Protein AF-A0AAV2QEG0-F1 (afdb_monomer)

Nearest PDB structures (foldseek):
  5lj5-assembly1_v  TM=7.594E-01  e=1.114E+00  Saccharomyces cerevisiae
  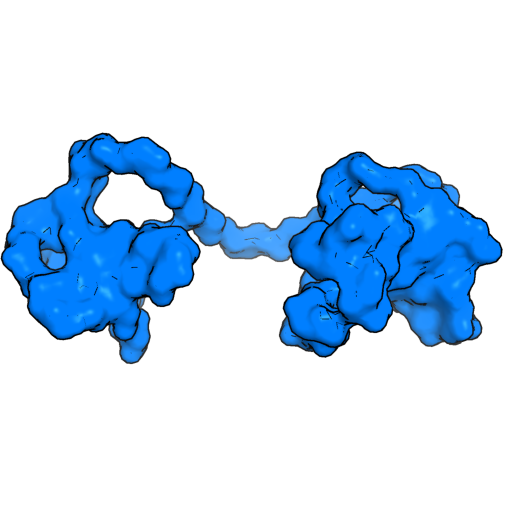3lrv-assembly1_A  TM=7.594E-01  e=1.323E+00  Saccharomyces cerevisiae
  6bk8-assembly1_u  TM=7.594E-01  e=1.323E+00  Saccharomyces cerevisiae S288C
  5lj5-assembly1_u  TM=7.594E-01  e=1.323E+00  Saccharomyces cerevisiae
  5mq0-assembly1_t  TM=7.594E-01  e=1.323E+00  Saccharomyces cerevisiae

Mean predicted aligned error: 10.02 Å

pLDDT: mean 87.59, std 7.17, range [62.62, 96.62]

Sequence (148 aa):
MGATDAAEESVWRHQGTGQILNRTYFPEGHKNGGIKQNCVYMHRETGAWEDRACLQLLESFTVCQTNHTSQLRLRGLCSETMEMNYYSFRPDYTNGKPIFQGHFGNIIYSDGNGTWILFDAHRSITLADLSLTSSDQYPIGWHTWILR

Organism: Meganyctiphanes norvegica (NCBI:txid48144)

Radius of gyration: 21.07 Å; Cα contacts (8 Å, |Δi|>4): 248; chains: 1; bounding box: 45×29×58 Å

Secondary structure (DSSP, 8-state):
--EE-TTSTT--EETTT-PBPS---PPTT---SGGG--EEEE-TTT--EEEE-TT---SSPPPP-------EE--SS--SSSGGGEEEEEEEEETTEEEEEETTSEEEEE-SSSEEEEEETTTTEEEEEEE-SSTT--S-SS-PPEE-

InterPro domains:
  IPR016186 C-type lectin-like/link domain superfamily [G3DSA:3.10.100.10] (1-67)
  IPR016187 C-type lectin fold [SSF56436] (1-71)

Structure (mmCIF, N/CA/C/O backbone):
data_AF-A0AAV2QEG0-F1
#
_entry.id   AF-A0AAV2QEG0-F1
#
loop_
_atom_site.group_PDB
_atom_site.id
_atom_site.type_symbol
_atom_site.label_atom_id
_atom_site.label_alt_id
_atom_site.label_comp_id
_atom_site.label_asym_id
_atom_site.label_entity_id
_atom_site.label_seq_id
_atom_site.pdbx_PDB_ins_code
_atom_site.Cartn_x
_atom_site.Cartn_y
_atom_site.Cartn_z
_atom_site.occupancy
_atom_site.B_iso_or_equiv
_atom_site.auth_seq_id
_atom_site.auth_comp_id
_atom_site.auth_asym_id
_atom_site.auth_atom_id
_atom_site.pdbx_PDB_model_num
ATOM 1 N N . MET A 1 1 ? -10.707 1.880 8.118 1.00 69.56 1 MET A N 1
ATOM 2 C CA . MET A 1 1 ? -11.242 0.764 8.926 1.00 69.56 1 MET A CA 1
ATOM 3 C C . MET A 1 1 ? -12.659 1.125 9.307 1.00 69.56 1 MET A C 1
ATOM 5 O O . MET A 1 1 ? -12.856 2.239 9.766 1.00 69.56 1 MET A O 1
ATOM 9 N N . GLY A 1 2 ? -13.626 0.242 9.073 1.00 84.12 2 GLY A N 1
ATOM 10 C CA . GLY A 1 2 ? -15.023 0.470 9.449 1.00 84.12 2 GLY A CA 1
ATOM 11 C C . GLY A 1 2 ? -15.470 -0.642 10.379 1.00 84.12 2 GLY A C 1
ATOM 12 O O . GLY A 1 2 ? -16.029 -1.623 9.905 1.00 84.12 2 GLY A O 1
ATOM 13 N N . ALA A 1 3 ? -15.152 -0.539 11.667 1.00 91.44 3 ALA A N 1
ATOM 14 C CA . ALA A 1 3 ? -15.533 -1.512 12.686 1.00 91.44 3 ALA A CA 1
ATOM 15 C C . ALA A 1 3 ? -16.419 -0.838 13.740 1.00 91.44 3 ALA A C 1
ATOM 17 O O . ALA A 1 3 ? -16.142 0.296 14.129 1.00 91.44 3 ALA A O 1
ATOM 18 N N . THR A 1 4 ? -17.476 -1.526 14.169 1.00 92.06 4 THR A N 1
ATOM 19 C CA . THR A 1 4 ? -18.458 -1.015 15.131 1.00 92.06 4 THR A CA 1
ATOM 20 C C . THR A 1 4 ? -19.101 -2.141 15.934 1.00 92.06 4 THR A C 1
ATOM 22 O O . THR A 1 4 ? -19.316 -3.230 15.404 1.00 92.06 4 THR A O 1
ATOM 25 N N . ASP A 1 5 ? -19.433 -1.877 17.189 1.00 93.06 5 ASP A N 1
ATOM 26 C CA . ASP A 1 5 ? -20.218 -2.735 18.081 1.00 93.06 5 ASP A CA 1
ATOM 27 C C . ASP A 1 5 ? -21.554 -2.079 18.491 1.00 93.06 5 ASP A C 1
ATOM 29 O O . ASP A 1 5 ? -22.236 -2.543 19.396 1.00 93.06 5 ASP A O 1
ATOM 33 N N . ALA A 1 6 ? -22.011 -1.057 17.751 1.00 92.56 6 ALA A N 1
ATOM 34 C CA . ALA A 1 6 ? -23.240 -0.308 18.054 1.00 92.56 6 ALA A CA 1
ATOM 35 C C . ALA A 1 6 ? -24.516 -1.170 18.135 1.00 92.56 6 ALA A C 1
ATOM 37 O O . ALA A 1 6 ? -25.517 -0.746 18.710 1.00 92.56 6 ALA A O 1
ATOM 38 N N . ALA A 1 7 ? -24.509 -2.348 17.507 1.00 92.06 7 ALA A N 1
ATOM 39 C CA . ALA A 1 7 ? -25.627 -3.287 17.541 1.00 92.06 7 ALA A CA 1
ATOM 40 C C . ALA A 1 7 ? -25.646 -4.144 18.818 1.00 92.06 7 ALA A C 1
ATOM 42 O O . ALA A 1 7 ? -26.716 -4.567 19.249 1.00 92.06 7 ALA A O 1
ATOM 43 N N . GLU A 1 8 ? -24.476 -4.435 19.385 1.00 92.12 8 GLU A N 1
ATOM 44 C CA . GLU A 1 8 ? -24.295 -5.348 20.509 1.00 92.12 8 GLU A CA 1
ATOM 45 C C . GLU A 1 8 ? -22.940 -5.059 21.168 1.00 92.12 8 GLU A C 1
ATOM 47 O O . GLU A 1 8 ? -21.890 -5.310 20.575 1.00 92.12 8 GLU A O 1
ATOM 52 N N . GLU A 1 9 ? -22.985 -4.528 22.390 1.00 89.62 9 GLU A N 1
ATOM 53 C CA . GLU A 1 9 ? -21.811 -4.106 23.158 1.00 89.62 9 GLU A CA 1
ATOM 54 C C . GLU A 1 9 ? -20.731 -5.193 23.198 1.00 89.62 9 GLU A C 1
ATOM 56 O O . GLU A 1 9 ? -21.019 -6.364 23.456 1.00 89.62 9 GLU A O 1
ATOM 61 N N . SER A 1 10 ? -19.473 -4.800 22.977 1.00 88.00 10 SER A N 1
ATOM 62 C CA . SER A 1 10 ? -18.316 -5.703 22.933 1.00 88.00 10 SER A CA 1
ATOM 63 C C . SER A 1 10 ? -18.290 -6.704 21.764 1.00 88.00 10 SER A C 1
ATOM 65 O O . SER A 1 10 ? -17.308 -7.449 21.636 1.00 88.00 10 SER A O 1
ATOM 67 N N . VAL A 1 11 ? -19.281 -6.689 20.861 1.00 92.31 11 VAL A N 1
ATOM 68 C CA . VAL A 1 11 ? -19.326 -7.521 19.646 1.00 92.31 11 VAL A CA 1
ATOM 69 C C . VAL A 1 11 ? -19.036 -6.683 18.402 1.00 92.31 11 VAL A C 1
ATOM 71 O O . VAL A 1 11 ? -19.916 -6.130 17.744 1.00 92.31 11 VAL A O 1
ATOM 74 N N . TRP A 1 12 ? -17.755 -6.650 18.035 1.00 92.31 12 TRP A N 1
ATOM 75 C CA . TRP A 1 12 ? -17.252 -5.833 16.935 1.00 92.31 12 TRP A CA 1
ATOM 76 C C . TRP A 1 12 ? -17.521 -6.458 15.568 1.00 92.31 12 TRP A C 1
ATOM 78 O O . TRP A 1 12 ? -17.153 -7.603 15.289 1.00 92.31 12 TRP A O 1
ATOM 88 N N . ARG A 1 13 ? -18.123 -5.665 14.684 1.00 94.44 13 ARG A N 1
ATOM 89 C CA . ARG A 1 13 ? -18.533 -6.048 13.333 1.00 94.44 13 ARG A CA 1
ATOM 90 C C . ARG A 1 13 ? -17.969 -5.081 12.308 1.00 94.44 13 ARG A C 1
ATOM 92 O O . ARG A 1 13 ? -17.771 -3.901 12.585 1.00 94.44 13 ARG A O 1
ATOM 99 N N . HIS A 1 14 ? -17.748 -5.562 11.094 1.00 90.88 14 HIS A N 1
ATOM 100 C CA . HIS A 1 14 ? -17.444 -4.695 9.966 1.00 90.88 14 HIS A CA 1
ATOM 101 C C . HIS A 1 14 ? -18.690 -3.877 9.583 1.00 90.88 14 HIS A C 1
ATOM 103 O O . HIS A 1 14 ? -19.725 -4.443 9.240 1.00 90.88 14 HIS A O 1
ATOM 109 N N . GLN A 1 15 ? -18.594 -2.549 9.598 1.00 87.94 15 GLN A N 1
ATOM 110 C CA . GLN A 1 15 ? -19.705 -1.616 9.383 1.00 87.94 15 GLN A CA 1
ATOM 111 C C . GLN A 1 15 ? -20.382 -1.801 8.017 1.00 87.94 15 GLN A C 1
ATOM 113 O O . GLN A 1 15 ? -21.594 -1.662 7.909 1.00 87.94 15 GLN A O 1
ATOM 118 N N . GLY A 1 16 ? -19.614 -2.140 6.975 1.00 85.94 16 GLY A N 1
ATOM 119 C CA . GLY A 1 16 ? -20.154 -2.305 5.622 1.00 85.94 16 GLY A CA 1
ATOM 120 C C . GLY A 1 16 ? -20.807 -3.662 5.346 1.00 85.94 16 GLY A C 1
ATOM 121 O O . GLY A 1 16 ? -21.603 -3.765 4.422 1.00 85.94 16 GLY A O 1
ATOM 122 N N . THR A 1 17 ? -20.469 -4.712 6.104 1.00 88.06 17 THR A N 1
ATOM 123 C CA . THR A 1 17 ? -20.931 -6.091 5.820 1.00 88.06 17 THR A CA 1
ATOM 124 C C . THR A 1 17 ? -21.680 -6.740 6.982 1.00 88.06 17 THR A C 1
ATOM 126 O O . THR A 1 17 ? -22.293 -7.785 6.795 1.00 88.06 17 THR A O 1
ATOM 129 N N . GLY A 1 18 ? -21.611 -6.175 8.190 1.00 91.38 18 GLY A N 1
ATOM 130 C CA . GLY A 1 18 ? -22.192 -6.736 9.413 1.00 91.38 18 GLY A CA 1
ATOM 131 C C . GLY A 1 18 ? -21.471 -7.975 9.962 1.00 91.38 18 GLY A C 1
ATOM 132 O O . GLY A 1 18 ? -21.862 -8.497 11.009 1.00 91.38 18 GLY A O 1
ATOM 133 N N . GLN A 1 19 ? -20.418 -8.452 9.291 1.00 93.44 19 GLN A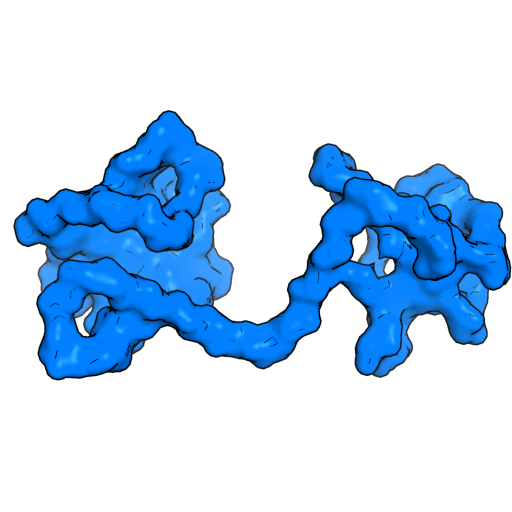 N 1
ATOM 134 C CA . GLN A 1 19 ? -19.676 -9.644 9.707 1.00 93.44 19 GLN A CA 1
ATOM 135 C C . GLN A 1 19 ? -18.909 -9.387 11.006 1.00 93.44 19 GLN A C 1
ATOM 137 O O . GLN A 1 19 ? -18.251 -8.354 11.136 1.00 93.44 19 GLN A O 1
ATOM 142 N N . ILE A 1 20 ? -18.976 -10.335 11.945 1.00 94.69 20 ILE A N 1
ATOM 143 C CA . ILE A 1 20 ? -18.209 -10.287 13.198 1.00 94.69 20 ILE A CA 1
ATOM 144 C C . ILE A 1 20 ? -16.720 -10.380 12.870 1.00 94.69 20 ILE A C 1
ATOM 146 O O . ILE A 1 20 ? -16.300 -11.189 12.041 1.00 94.69 20 ILE A O 1
ATOM 150 N N . LEU A 1 21 ? -15.919 -9.541 13.518 1.00 91.69 21 LEU A N 1
ATOM 151 C CA . LEU A 1 21 ? -14.474 -9.553 13.353 1.00 91.69 21 LEU A CA 1
ATOM 152 C C . LEU A 1 21 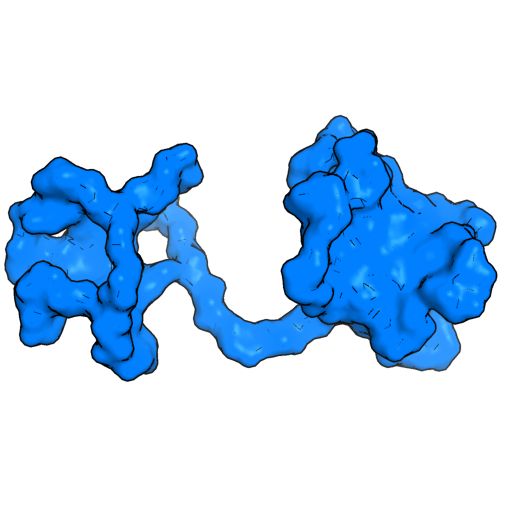? -13.867 -10.727 14.128 1.00 91.69 21 LEU A C 1
ATOM 154 O O . LEU A 1 21 ? -13.922 -10.768 15.353 1.00 91.69 21 LEU A O 1
ATOM 158 N N . ASN A 1 22 ? -13.218 -11.649 13.416 1.00 89.38 22 ASN A N 1
ATOM 159 C CA . ASN A 1 22 ? -12.545 -12.801 14.032 1.00 89.38 22 ASN A CA 1
ATOM 160 C C . ASN A 1 22 ? -11.321 -12.408 14.876 1.00 89.38 22 ASN A C 1
ATOM 162 O O . ASN A 1 22 ? -10.882 -13.174 15.730 1.00 89.38 22 ASN A O 1
ATOM 166 N N . ARG A 1 23 ? -10.733 -11.237 14.611 1.00 86.62 23 ARG A N 1
ATOM 167 C CA . ARG A 1 23 ? -9.555 -10.730 15.317 1.00 86.62 23 ARG A CA 1
ATOM 168 C C . ARG A 1 23 ? -9.694 -9.234 15.556 1.00 86.62 23 ARG A C 1
ATOM 170 O O . ARG A 1 23 ? -10.021 -8.486 14.638 1.00 86.62 23 ARG A O 1
ATOM 177 N N . THR A 1 24 ? -9.388 -8.815 16.778 1.00 89.38 24 THR A N 1
ATOM 178 C CA . THR A 1 24 ? -9.349 -7.409 17.195 1.00 89.38 24 THR A CA 1
ATOM 179 C C . THR A 1 24 ? -8.002 -7.085 17.833 1.00 89.38 24 THR A C 1
ATOM 181 O O . THR A 1 24 ? -7.357 -7.986 18.367 1.00 89.38 24 THR A O 1
ATOM 184 N N . TYR A 1 25 ? -7.603 -5.813 17.820 1.00 91.56 25 TYR A N 1
ATOM 185 C CA . TYR A 1 25 ? -6.300 -5.353 18.327 1.00 91.56 25 TYR A CA 1
ATOM 186 C C . TYR A 1 25 ? -6.428 -4.329 19.466 1.00 91.56 25 TYR A C 1
ATOM 188 O O . TYR A 1 25 ? -5.581 -3.451 19.617 1.00 91.56 25 TYR A O 1
ATOM 196 N N . PHE A 1 26 ? -7.498 -4.421 20.258 1.00 90.19 26 PHE A N 1
ATOM 197 C CA . PHE A 1 26 ? -7.657 -3.603 21.460 1.00 90.19 26 PHE A CA 1
ATOM 198 C C . PHE A 1 26 ? -6.680 -4.075 22.540 1.00 90.19 26 PHE A C 1
ATOM 200 O O . PHE A 1 26 ? -6.695 -5.267 22.866 1.00 90.19 26 PHE A O 1
ATOM 207 N N . PRO A 1 27 ? -5.857 -3.185 23.116 1.00 87.06 27 PRO A N 1
ATOM 208 C CA . PRO A 1 27 ? -5.136 -3.497 24.340 1.00 87.06 27 PRO A CA 1
ATOM 209 C C . PRO A 1 27 ? -6.110 -3.709 25.511 1.00 87.06 27 PRO A C 1
ATOM 211 O O . PRO A 1 27 ? -7.287 -3.338 25.455 1.00 87.06 27 PRO A O 1
ATOM 214 N N . GLU A 1 28 ? -5.624 -4.326 26.585 1.00 81.38 28 GLU A N 1
ATOM 215 C CA . GLU A 1 28 ? -6.435 -4.606 27.772 1.00 81.38 28 GLU A CA 1
ATOM 216 C C . GLU A 1 28 ? -7.014 -3.310 28.367 1.00 81.38 28 GLU A C 1
ATOM 218 O O . GLU A 1 28 ? -6.293 -2.341 28.586 1.00 81.38 28 GLU A O 1
ATOM 223 N N . GLY A 1 29 ? -8.332 -3.272 28.593 1.00 77.12 29 GLY A N 1
ATOM 224 C CA . GLY A 1 29 ? -9.023 -2.094 29.134 1.00 77.12 29 GLY A CA 1
ATOM 225 C C . GLY A 1 29 ? -9.395 -1.002 28.118 1.00 77.12 29 GLY A C 1
ATOM 226 O O . GLY A 1 29 ? -9.968 0.004 28.523 1.00 77.12 29 GLY A O 1
ATOM 227 N N . HIS A 1 30 ? -9.139 -1.195 26.817 1.00 76.88 30 HIS A N 1
ATOM 228 C CA . HIS A 1 30 ? -9.490 -0.245 25.739 1.00 76.88 30 HIS A CA 1
ATOM 229 C C . HIS A 1 30 ? -10.811 -0.580 25.019 1.00 76.88 30 HIS A C 1
ATOM 231 O O . HIS A 1 30 ? -10.992 -0.275 23.844 1.00 76.88 30 HIS A O 1
ATOM 237 N N . LYS A 1 31 ? -11.702 -1.285 25.722 1.00 77.19 31 LYS A N 1
ATOM 238 C CA . LYS A 1 31 ? -13.122 -1.457 25.386 1.00 77.19 31 LYS A CA 1
ATOM 239 C C . LYS A 1 31 ? -13.929 -0.916 26.566 1.00 77.19 31 LYS A C 1
ATOM 241 O O . LYS A 1 31 ? -14.507 -1.689 27.328 1.00 77.19 31 LYS A O 1
ATOM 246 N N . ASN A 1 32 ? -13.780 0.372 26.852 1.00 78.44 32 ASN A N 1
ATOM 247 C CA . ASN A 1 32 ? -14.205 0.980 28.115 1.00 78.44 32 ASN A CA 1
ATOM 248 C C . ASN A 1 32 ? -15.285 2.057 27.965 1.00 78.44 32 ASN A C 1
ATOM 250 O O . ASN A 1 32 ? -15.775 2.574 28.971 1.00 78.44 32 ASN A O 1
ATOM 254 N N . GLY A 1 33 ? -15.686 2.385 26.743 1.00 77.06 33 GLY A N 1
ATOM 255 C CA . GLY A 1 33 ? -16.660 3.428 26.468 1.00 77.06 33 GLY A CA 1
ATOM 256 C C . GLY A 1 33 ? -18.117 2.981 26.469 1.00 77.06 33 GLY A C 1
ATOM 257 O O . GLY A 1 33 ? -19.007 3.842 26.435 1.00 77.06 33 GLY A O 1
ATOM 258 N N . GLY A 1 34 ? -18.367 1.670 26.531 1.00 84.50 34 GLY A N 1
ATOM 259 C CA . GLY A 1 34 ? -19.703 1.085 26.468 1.00 84.50 34 GLY A CA 1
ATOM 260 C C . GLY A 1 34 ? -20.500 1.593 25.262 1.00 84.50 34 GLY A C 1
ATOM 261 O O . GLY A 1 34 ? -19.943 2.033 24.257 1.00 84.50 34 GLY A O 1
ATOM 262 N N . ILE A 1 35 ? -21.818 1.726 25.444 1.00 85.69 35 ILE A N 1
ATOM 263 C CA . ILE A 1 35 ? -22.757 2.139 24.385 1.00 85.69 35 ILE A CA 1
ATOM 264 C C . ILE A 1 35 ? -22.478 3.516 23.751 1.00 85.69 35 ILE A C 1
ATOM 266 O O . ILE A 1 35 ? -23.150 3.908 22.793 1.00 85.69 35 ILE A O 1
ATOM 270 N N . LYS A 1 36 ? -21.558 4.311 24.313 1.00 87.69 36 LYS A N 1
ATOM 271 C CA . LYS A 1 36 ? -21.210 5.650 23.816 1.00 87.69 36 LYS A CA 1
ATOM 272 C C . LYS A 1 36 ? -20.056 5.631 22.815 1.00 87.69 36 LYS A C 1
ATOM 274 O O . LYS A 1 36 ? -19.896 6.616 22.090 1.00 87.69 36 LYS A O 1
ATOM 279 N N . GLN A 1 37 ? -19.252 4.571 22.768 1.00 91.25 37 GLN A N 1
ATOM 280 C CA . GLN A 1 37 ? -18.025 4.522 21.972 1.00 91.25 37 GLN A CA 1
ATOM 281 C C . GLN A 1 37 ? -18.020 3.337 21.012 1.00 91.25 37 GLN A C 1
ATOM 283 O O . GLN A 1 37 ? -17.253 2.399 21.147 1.00 91.25 37 GLN A O 1
ATOM 288 N N . ASN A 1 38 ? -18.860 3.427 19.984 1.00 92.56 38 ASN A N 1
ATOM 289 C CA . ASN A 1 38 ? -19.088 2.299 19.086 1.00 92.56 38 ASN A CA 1
ATOM 290 C C . ASN A 1 38 ? -18.218 2.306 17.817 1.00 92.56 38 ASN A C 1
ATOM 292 O O . ASN A 1 38 ? -18.597 1.704 16.809 1.00 92.56 38 ASN A O 1
ATOM 296 N N . CYS A 1 39 ? -17.112 3.056 17.797 1.00 90.31 39 CYS A N 1
ATOM 297 C CA . CYS A 1 39 ? -16.236 3.191 16.633 1.00 90.31 39 CYS A CA 1
ATOM 298 C C . CYS A 1 39 ? -14.769 2.954 16.988 1.00 90.31 39 CYS A C 1
ATOM 300 O O . CYS A 1 39 ? -14.321 3.306 18.073 1.00 90.31 39 CYS A O 1
ATOM 302 N N . VAL A 1 40 ? -14.012 2.396 16.038 1.00 90.69 40 VAL A N 1
ATOM 303 C CA . VAL A 1 40 ? -12.586 2.091 16.221 1.00 90.69 40 VAL A CA 1
ATOM 304 C C . VAL A 1 40 ? -11.694 3.216 15.722 1.00 90.69 40 VAL A C 1
ATOM 306 O O . VAL A 1 40 ? -11.776 3.631 14.564 1.00 90.69 40 VAL A O 1
ATOM 309 N N . TYR A 1 41 ? -10.752 3.609 16.569 1.00 88.25 41 TYR A N 1
ATOM 310 C CA . TYR A 1 41 ? -9.556 4.352 16.206 1.00 88.25 41 TYR A CA 1
ATOM 311 C C . TYR A 1 41 ? -8.328 3.435 16.267 1.00 88.25 41 TYR A C 1
ATOM 313 O O . TYR A 1 41 ? -8.263 2.548 17.112 1.00 88.25 41 TYR A O 1
ATOM 321 N N . MET A 1 42 ? -7.348 3.638 15.381 1.00 88.75 42 MET A N 1
ATOM 322 C CA . MET A 1 42 ? -6.074 2.911 15.423 1.00 88.75 42 MET A CA 1
ATOM 323 C C . MET A 1 42 ? -4.912 3.881 15.528 1.00 88.75 42 MET A C 1
ATOM 325 O O . MET A 1 42 ? -4.769 4.794 14.712 1.00 88.75 42 MET A O 1
ATOM 329 N N . HIS A 1 43 ? -4.041 3.618 16.493 1.00 85.44 43 HIS A N 1
ATOM 330 C CA . HIS A 1 43 ? -2.806 4.360 16.690 1.00 85.44 43 HIS A CA 1
ATOM 331 C C . HIS A 1 43 ? -1.824 4.066 15.557 1.00 85.44 43 HIS A C 1
ATOM 333 O O . HIS A 1 43 ? -1.500 2.911 15.285 1.00 85.44 43 HIS A O 1
ATOM 339 N N . ARG A 1 44 ? -1.330 5.118 14.895 1.00 82.31 44 ARG A N 1
ATOM 340 C CA . ARG A 1 44 ? -0.424 5.002 13.739 1.00 82.31 44 ARG A CA 1
ATOM 341 C C . ARG A 1 44 ? 0.878 4.267 14.069 1.00 82.31 44 ARG A C 1
ATOM 343 O O . ARG A 1 44 ? 1.393 3.545 13.225 1.00 82.31 44 ARG A O 1
ATOM 350 N N . GLU A 1 45 ? 1.414 4.486 15.264 1.00 85.19 45 GLU A N 1
ATOM 351 C CA . GLU A 1 45 ? 2.741 4.006 15.671 1.00 85.19 45 GLU A CA 1
ATOM 352 C C . GLU A 1 45 ? 2.716 2.554 16.152 1.00 85.19 45 GLU A C 1
ATOM 354 O O . GLU A 1 45 ? 3.626 1.788 15.856 1.00 85.19 45 GLU A O 1
ATOM 359 N N . THR A 1 46 ? 1.665 2.165 16.876 1.00 88.62 46 THR A N 1
ATOM 360 C CA . THR A 1 46 ? 1.571 0.846 17.521 1.00 88.62 46 THR A CA 1
ATOM 361 C C . THR A 1 46 ? 0.615 -0.106 16.808 1.00 88.62 46 THR A C 1
ATOM 363 O O . THR A 1 46 ? 0.651 -1.309 17.056 1.00 88.62 46 THR A O 1
ATOM 366 N N . GLY A 1 47 ? -0.277 0.412 15.958 1.00 87.69 47 GLY A N 1
ATOM 367 C CA . GLY A 1 47 ? -1.382 -0.350 15.376 1.00 87.69 47 GLY A CA 1
ATOM 368 C C . GLY A 1 47 ? -2.467 -0.746 16.386 1.00 87.69 47 GLY A C 1
ATOM 369 O O . GLY A 1 47 ? -3.397 -1.465 16.022 1.00 87.69 47 GLY A O 1
ATOM 370 N N . ALA A 1 48 ? -2.369 -0.297 17.642 1.00 91.00 48 ALA A N 1
ATOM 371 C CA . ALA A 1 48 ? -3.331 -0.611 18.692 1.00 91.00 48 ALA A CA 1
ATOM 372 C C . ALA A 1 48 ? -4.686 0.048 18.423 1.00 91.00 48 ALA A C 1
ATOM 374 O O . ALA A 1 48 ? -4.743 1.174 17.922 1.00 91.00 48 ALA A O 1
ATOM 375 N N . TRP A 1 49 ? -5.768 -0.650 18.768 1.00 91.25 49 TRP A N 1
ATOM 376 C CA . TRP A 1 49 ? -7.132 -0.148 18.617 1.00 91.25 49 TRP A CA 1
ATOM 377 C C . TRP A 1 49 ? -7.647 0.477 19.909 1.00 91.25 49 TRP A C 1
ATOM 379 O O . TRP A 1 49 ? -7.317 0.030 21.004 1.00 91.25 49 TRP A O 1
ATOM 389 N N . GLU A 1 50 ? -8.490 1.487 19.763 1.00 90.06 50 GLU A N 1
ATOM 390 C CA . GLU A 1 50 ? -9.176 2.172 20.853 1.00 90.06 50 GLU A CA 1
ATOM 391 C C . GLU A 1 50 ? -10.631 2.416 20.447 1.00 90.06 50 GLU A C 1
ATOM 393 O O . GLU A 1 50 ? -10.904 2.743 19.286 1.00 90.06 50 GLU A O 1
ATOM 398 N N . ASP A 1 51 ? -11.559 2.242 21.382 1.00 90.19 51 ASP A N 1
ATOM 399 C CA . ASP A 1 51 ? -12.952 2.620 21.206 1.00 90.19 51 ASP A CA 1
ATOM 400 C C . ASP A 1 51 ? -13.132 4.135 21.360 1.00 90.19 51 ASP A C 1
ATOM 402 O O . ASP A 1 51 ? -12.522 4.809 22.188 1.00 90.19 51 ASP A O 1
ATOM 406 N N . ARG A 1 52 ? -13.934 4.725 20.477 1.00 88.94 52 ARG A N 1
ATOM 407 C CA . ARG A 1 52 ? -14.207 6.164 20.454 1.00 88.94 52 ARG A CA 1
ATOM 408 C C . ARG A 1 52 ? -15.650 6.427 20.062 1.00 88.94 52 ARG A C 1
ATOM 410 O O . ARG A 1 52 ? -16.309 5.627 19.396 1.00 88.94 52 ARG A O 1
ATOM 417 N N . ALA A 1 53 ? -16.145 7.600 20.448 1.00 90.19 53 ALA A N 1
ATOM 418 C CA . ALA A 1 53 ? -17.430 8.081 19.965 1.00 90.19 53 ALA A CA 1
ATOM 419 C C . ALA A 1 53 ? -17.342 8.337 18.452 1.00 90.19 53 ALA A C 1
ATOM 421 O O . ALA A 1 53 ? -16.468 9.065 17.988 1.00 90.19 53 ALA A O 1
ATOM 422 N N . CYS A 1 54 ? -18.273 7.776 17.681 1.00 87.00 54 CYS A N 1
ATOM 423 C CA . CYS A 1 54 ? -18.242 7.825 16.215 1.00 87.00 54 CYS A CA 1
ATOM 424 C C . CYS A 1 54 ? -18.278 9.239 15.615 1.00 87.00 54 CYS A C 1
ATOM 426 O O . CYS A 1 54 ? -17.803 9.449 14.506 1.00 87.00 54 CYS A O 1
ATOM 428 N N . LEU A 1 55 ? -18.865 10.199 16.335 1.00 86.94 55 LEU A N 1
ATOM 429 C CA . LEU A 1 55 ? -18.982 11.596 15.906 1.00 86.94 55 LEU A CA 1
ATOM 430 C C . LEU A 1 55 ? -17.872 12.485 16.478 1.00 86.94 55 LEU A C 1
ATOM 432 O O . LEU A 1 55 ? -17.916 13.704 16.317 1.00 86.94 55 LEU A O 1
ATOM 436 N N . GLN A 1 56 ? -16.892 11.902 17.172 1.00 84.50 56 GLN A N 1
ATOM 437 C CA . GLN A 1 56 ? -15.732 12.651 17.622 1.00 84.50 56 GLN A CA 1
ATOM 438 C C . GLN A 1 56 ? -14.926 13.088 16.396 1.00 84.50 56 GLN A C 1
ATOM 440 O O . GLN A 1 56 ? -14.441 12.257 15.631 1.00 84.50 56 GLN A O 1
ATOM 445 N N . LEU A 1 57 ? -14.783 14.401 16.214 1.00 78.06 57 LEU A N 1
ATOM 446 C CA . LEU A 1 57 ? -13.898 14.953 15.195 1.00 78.06 57 LEU A CA 1
ATOM 447 C C . LEU A 1 57 ? -12.460 14.608 15.577 1.00 78.06 57 LEU A C 1
ATOM 449 O O . LEU A 1 57 ? -11.969 15.022 16.627 1.00 78.06 57 LEU A O 1
ATOM 453 N N . LEU A 1 58 ? -11.806 13.819 14.733 1.00 74.44 58 LEU A N 1
ATOM 454 C CA . LEU A 1 58 ? -10.402 13.474 14.880 1.00 74.44 58 LEU A CA 1
ATOM 455 C C . LEU A 1 58 ? -9.615 14.184 13.784 1.00 74.44 58 LEU A C 1
ATOM 457 O O . LEU A 1 58 ? -10.012 14.165 12.621 1.00 74.44 58 LEU A O 1
ATOM 461 N N . GLU A 1 59 ? -8.451 14.725 14.132 1.00 72.38 59 GLU A N 1
ATOM 462 C CA . GLU A 1 59 ? -7.440 15.177 13.163 1.00 72.38 59 GLU A CA 1
ATOM 463 C C . GLU A 1 59 ? -6.696 13.985 12.523 1.00 72.38 59 GLU A C 1
ATOM 465 O O . GLU A 1 59 ? -5.524 14.072 12.163 1.00 72.38 59 GLU A O 1
ATOM 470 N N . SER A 1 60 ? -7.350 12.825 12.427 1.00 69.00 60 SER A N 1
ATOM 471 C CA . SER A 1 60 ? -6.753 11.592 11.933 1.00 69.00 60 SER A CA 1
ATOM 472 C C . SER A 1 60 ? -7.204 11.280 1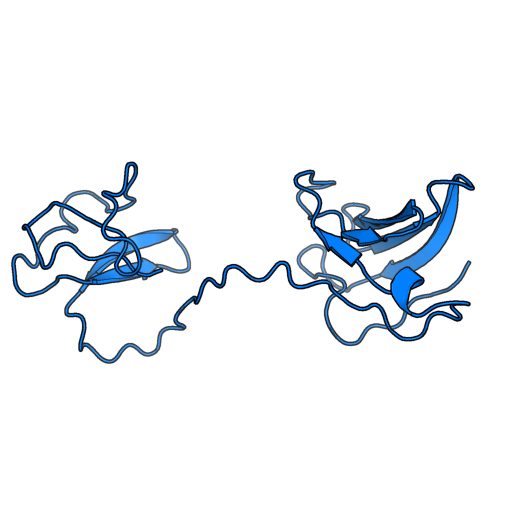0.511 1.00 69.00 60 SER A C 1
ATOM 474 O O . SER A 1 60 ? -8.319 11.584 10.083 1.00 69.00 60 SER A O 1
ATOM 476 N N . PHE A 1 61 ? -6.315 10.644 9.752 1.00 73.44 61 PHE A N 1
ATOM 477 C CA . PHE A 1 61 ? -6.638 10.173 8.413 1.00 73.44 61 PHE A CA 1
ATOM 478 C C . PHE A 1 61 ? -7.535 8.938 8.493 1.00 73.44 61 PHE A C 1
ATOM 480 O O . PHE A 1 61 ? -7.206 7.949 9.150 1.00 73.44 61 PHE A O 1
ATOM 487 N N . THR A 1 62 ? -8.651 8.966 7.766 1.00 77.12 62 THR A N 1
ATOM 488 C CA . THR A 1 62 ? -9.506 7.788 7.605 1.00 77.12 62 THR A CA 1
ATOM 489 C C . THR A 1 62 ? -9.004 6.933 6.447 1.00 77.12 62 THR A C 1
ATOM 491 O O . THR A 1 62 ? -8.808 7.418 5.335 1.00 77.12 62 THR A O 1
ATOM 494 N N . VAL A 1 63 ? -8.820 5.635 6.700 1.00 78.62 63 VAL A N 1
ATOM 495 C CA . VAL A 1 63 ? -8.470 4.658 5.660 1.00 78.62 63 VAL A CA 1
ATOM 496 C C . VAL A 1 63 ? -9.741 4.064 5.063 1.00 78.62 63 VAL A C 1
ATOM 498 O O . VAL A 1 63 ? -10.490 3.371 5.764 1.00 78.62 63 VAL A O 1
ATOM 501 N N . CYS A 1 64 ? -9.943 4.279 3.766 1.00 77.25 64 CYS A N 1
ATOM 502 C CA . CYS A 1 64 ? -11.014 3.665 2.989 1.00 77.25 64 CYS A CA 1
ATOM 503 C C . CYS A 1 64 ? -10.504 2.407 2.280 1.00 77.25 64 CYS A C 1
ATOM 505 O O . CYS A 1 64 ? -9.423 2.412 1.696 1.00 77.25 64 CYS A O 1
ATOM 507 N N . GLN A 1 65 ? -11.304 1.344 2.297 1.00 74.81 65 GLN A N 1
ATOM 508 C CA . GLN A 1 65 ? -11.082 0.165 1.466 1.00 74.81 65 GLN A CA 1
ATOM 509 C C . GLN A 1 65 ? -12.143 0.150 0.372 1.00 74.81 65 GLN A C 1
ATOM 511 O O . GLN A 1 65 ? -13.325 0.349 0.645 1.00 74.81 65 GLN A O 1
ATOM 516 N N . THR A 1 66 ? -11.721 -0.085 -0.865 1.00 70.50 66 THR A N 1
ATOM 517 C CA . THR A 1 66 ? -12.629 -0.293 -1.993 1.00 70.50 66 THR A CA 1
ATOM 518 C C . THR A 1 66 ? -12.311 -1.640 -2.626 1.00 70.50 66 THR A C 1
ATOM 520 O O . THR A 1 66 ? -11.164 -2.082 -2.592 1.00 70.50 66 THR A O 1
ATOM 523 N N . ASN A 1 67 ? -13.313 -2.298 -3.208 1.00 66.12 67 ASN A N 1
ATOM 524 C CA . ASN A 1 67 ? -13.136 -3.583 -3.895 1.00 66.12 67 ASN A CA 1
ATOM 525 C C . ASN A 1 67 ? -12.614 -3.424 -5.333 1.00 66.12 67 ASN A C 1
ATOM 527 O O . ASN A 1 67 ? -12.776 -4.322 -6.157 1.00 66.12 67 ASN A O 1
ATOM 531 N N . HIS A 1 68 ? -12.006 -2.285 -5.668 1.00 62.62 68 HIS A N 1
ATOM 532 C CA . HIS A 1 68 ? -11.430 -2.097 -6.989 1.00 62.62 68 HIS A CA 1
ATOM 533 C C . HIS A 1 68 ? -10.066 -2.780 -7.060 1.00 62.62 68 HIS A C 1
ATOM 535 O O . HIS A 1 68 ? -9.144 -2.452 -6.314 1.00 62.62 68 HIS A O 1
ATOM 541 N N . THR A 1 69 ? -9.910 -3.696 -8.015 1.00 64.19 69 THR A N 1
ATOM 542 C CA . THR A 1 69 ? -8.593 -4.084 -8.519 1.00 64.19 69 THR A CA 1
ATOM 543 C C . THR A 1 69 ? -8.048 -2.910 -9.324 1.00 64.19 69 THR A C 1
ATOM 545 O O . THR A 1 69 ? -8.188 -2.854 -10.546 1.00 64.19 69 THR A O 1
ATOM 548 N N . SER A 1 70 ? -7.505 -1.911 -8.633 1.00 67.38 70 SER A N 1
ATOM 549 C CA . SER A 1 70 ? -6.904 -0.755 -9.286 1.00 67.38 70 SER A CA 1
ATOM 550 C C . SER A 1 70 ? -5.641 -1.206 -10.006 1.00 67.38 70 SER A C 1
ATOM 552 O O . SER A 1 70 ? -4.617 -1.479 -9.380 1.00 67.38 70 SER A O 1
ATOM 554 N N . GLN A 1 71 ? -5.725 -1.310 -11.329 1.00 82.19 71 GLN A N 1
ATOM 555 C CA . GLN A 1 71 ? -4.549 -1.477 -12.167 1.00 82.19 71 GLN A CA 1
ATOM 556 C C . GLN A 1 71 ? -3.748 -0.177 -12.127 1.00 82.19 71 GLN A C 1
ATOM 558 O O . GLN A 1 71 ? -4.279 0.913 -12.352 1.00 82.19 71 GLN A O 1
ATOM 563 N N . LEU A 1 72 ? -2.461 -0.286 -11.825 1.00 88.50 72 LEU A N 1
ATOM 564 C CA . LEU A 1 72 ? -1.536 0.827 -11.929 1.00 88.50 72 LEU A CA 1
ATOM 565 C C . LEU A 1 72 ? -1.111 0.965 -13.384 1.00 88.50 72 LEU A C 1
ATOM 567 O O . LEU A 1 72 ? -0.838 -0.027 -14.052 1.00 88.50 72 LEU A O 1
ATOM 571 N N . ARG A 1 73 ? -1.040 2.201 -13.873 1.00 89.75 73 ARG A N 1
ATOM 572 C CA . ARG A 1 73 ? -0.535 2.487 -15.214 1.00 89.75 73 ARG A CA 1
ATOM 573 C C . ARG A 1 73 ? 0.852 3.100 -15.121 1.00 89.75 73 ARG A C 1
ATOM 575 O O . ARG A 1 73 ? 0.995 4.215 -14.616 1.00 89.75 73 ARG A O 1
ATOM 582 N N . LEU A 1 74 ? 1.850 2.410 -15.661 1.00 89.56 74 LEU A N 1
ATOM 583 C CA . LEU A 1 74 ? 3.163 2.995 -15.895 1.00 89.56 74 LEU A CA 1
ATOM 584 C C . LEU A 1 74 ? 3.076 3.928 -17.109 1.00 89.56 74 LEU A C 1
ATOM 586 O O . LEU A 1 74 ? 2.450 3.612 -18.117 1.00 89.56 74 LEU A O 1
ATOM 590 N N . ARG A 1 75 ? 3.641 5.129 -16.999 1.00 87.75 75 ARG A N 1
ATOM 591 C CA . ARG A 1 75 ? 3.641 6.125 -18.078 1.00 87.75 75 ARG A CA 1
ATOM 592 C C . ARG A 1 75 ? 5.074 6.385 -18.519 1.00 87.75 75 ARG A C 1
ATOM 594 O O . ARG A 1 75 ? 5.978 6.327 -17.696 1.00 87.75 75 ARG A O 1
ATOM 601 N N . GLY A 1 76 ? 5.250 6.713 -19.797 1.00 81.69 76 GLY A N 1
ATOM 602 C CA . GLY A 1 76 ? 6.548 7.102 -20.358 1.00 81.69 76 GLY A CA 1
ATOM 603 C C . GLY A 1 76 ? 7.340 5.976 -21.025 1.00 81.69 76 GLY A C 1
ATOM 604 O O . GLY A 1 76 ? 8.358 6.268 -21.639 1.00 81.69 76 GLY A O 1
ATOM 605 N N . LEU A 1 77 ? 6.877 4.721 -20.975 1.00 77.25 77 LEU A N 1
ATOM 606 C CA . LEU A 1 77 ? 7.441 3.657 -21.808 1.00 77.25 77 LEU A CA 1
ATOM 607 C C . LEU A 1 77 ? 6.873 3.726 -23.229 1.00 77.25 77 LEU A C 1
ATOM 609 O O . LEU A 1 77 ? 5.671 3.927 -23.420 1.00 77.25 77 LEU A O 1
ATOM 613 N N . CYS A 1 78 ? 7.727 3.494 -24.226 1.00 76.38 78 CYS A N 1
ATOM 614 C CA . CYS A 1 78 ? 7.293 3.223 -25.592 1.00 76.38 78 CYS A CA 1
ATOM 615 C C . CYS A 1 78 ? 6.650 1.833 -25.618 1.00 76.38 78 CYS A C 1
ATOM 617 O O . CYS A 1 78 ? 7.347 0.824 -25.590 1.00 76.38 78 CYS A O 1
ATOM 619 N N . SER A 1 79 ? 5.321 1.774 -25.602 1.00 78.19 79 SER A N 1
ATOM 620 C CA . SER A 1 79 ? 4.571 0.518 -25.691 1.00 78.19 79 SER A CA 1
ATOM 621 C C . SER A 1 79 ? 3.787 0.460 -26.986 1.00 78.19 79 SER A C 1
ATOM 623 O O . SER A 1 79 ? 3.253 1.475 -27.429 1.00 78.19 79 SER A O 1
ATOM 625 N N . GLU A 1 80 ? 3.677 -0.736 -27.553 1.00 79.19 80 GLU A N 1
ATOM 626 C CA . GLU A 1 80 ? 2.858 -0.970 -28.744 1.00 79.19 80 GLU A CA 1
ATOM 627 C C . GLU A 1 80 ? 1.362 -0.884 -28.418 1.00 79.19 80 GLU A C 1
ATOM 629 O O . GLU A 1 80 ? 0.572 -0.406 -29.229 1.00 79.19 80 GLU A O 1
ATOM 634 N N . THR A 1 81 ? 0.976 -1.298 -27.206 1.00 84.44 81 THR A N 1
ATOM 635 C CA . THR A 1 81 ? -0.410 -1.282 -26.732 1.00 84.44 81 THR A CA 1
ATOM 636 C C . THR A 1 81 ? -0.532 -0.647 -25.347 1.00 84.44 81 THR A C 1
ATOM 638 O O . THR A 1 81 ? 0.437 -0.520 -24.590 1.00 84.44 81 THR A O 1
ATOM 641 N N . MET A 1 82 ? -1.740 -0.206 -24.989 1.00 81.88 82 MET A N 1
ATOM 642 C CA . MET A 1 82 ? -1.990 0.423 -23.688 1.00 81.88 82 MET A CA 1
ATOM 643 C C . MET A 1 82 ? -1.916 -0.602 -22.549 1.00 81.88 82 MET A C 1
ATOM 645 O O . MET A 1 82 ? -1.510 -0.266 -21.438 1.00 81.88 82 MET A O 1
ATOM 649 N N . GLU A 1 83 ? -2.230 -1.859 -22.844 1.00 84.69 83 GLU A N 1
ATOM 650 C CA . GLU A 1 83 ? -2.266 -2.981 -21.914 1.00 84.69 83 GLU A CA 1
ATOM 651 C C . GLU A 1 83 ? -0.876 -3.362 -21.391 1.00 84.69 83 GLU A C 1
ATOM 653 O O . GLU A 1 83 ? -0.740 -3.766 -20.237 1.00 84.69 83 GLU A O 1
ATOM 658 N N . MET A 1 84 ? 0.174 -3.140 -22.190 1.00 85.38 84 MET A N 1
ATOM 659 C CA . MET A 1 84 ? 1.578 -3.304 -21.776 1.00 85.38 84 MET A CA 1
ATOM 660 C C . MET A 1 84 ? 1.995 -2.362 -20.641 1.00 85.38 84 MET A C 1
ATOM 662 O O . MET A 1 84 ? 2.993 -2.607 -19.965 1.00 85.38 84 MET A O 1
ATOM 666 N N . ASN A 1 85 ? 1.219 -1.304 -20.404 1.00 88.19 85 ASN A N 1
ATOM 667 C CA . ASN A 1 85 ? 1.473 -0.339 -19.345 1.00 88.19 85 ASN A CA 1
ATOM 668 C C . ASN A 1 85 ? 0.680 -0.606 -18.065 1.00 88.19 85 ASN A C 1
ATOM 670 O O . ASN A 1 85 ? 0.855 0.144 -17.104 1.00 88.19 85 ASN A O 1
ATOM 674 N N . TYR A 1 86 ? -0.191 -1.619 -18.028 1.00 91.19 86 TYR A N 1
ATOM 675 C CA . TYR A 1 86 ? -0.965 -1.942 -16.832 1.00 91.19 86 TYR A CA 1
ATOM 676 C C . TYR A 1 86 ? -0.273 -2.979 -15.960 1.00 91.19 86 TYR A C 1
ATOM 678 O O . TYR A 1 86 ? 0.157 -4.030 -16.434 1.00 91.19 86 TYR A O 1
ATOM 686 N N . TYR A 1 87 ? -0.234 -2.680 -14.664 1.00 92.06 87 TYR A N 1
ATOM 687 C CA . TYR A 1 87 ? 0.391 -3.479 -13.623 1.00 92.06 87 TYR A CA 1
ATOM 688 C C . TYR A 1 87 ? -0.588 -3.737 -12.479 1.00 92.06 87 TYR A C 1
ATOM 690 O O . TYR A 1 87 ? -1.356 -2.862 -12.07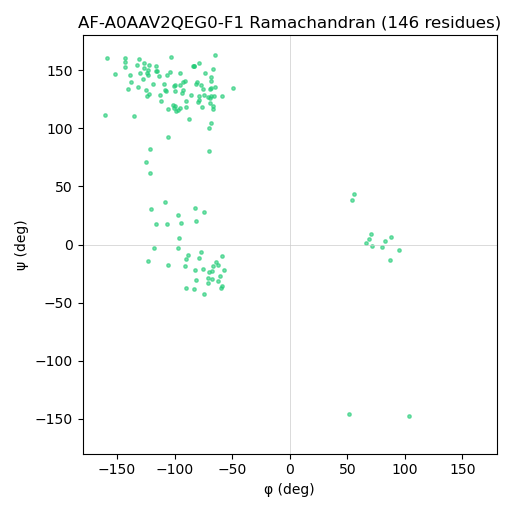6 1.00 92.06 87 TYR A O 1
ATOM 698 N N . SER A 1 88 ? -0.523 -4.937 -11.918 1.00 90.44 88 SER A N 1
ATOM 699 C CA . SER A 1 88 ? -1.263 -5.352 -10.726 1.00 90.44 88 SER A CA 1
ATOM 700 C C . SER A 1 88 ? -0.312 -5.826 -9.633 1.00 90.44 88 SER A C 1
ATOM 702 O O . SER A 1 88 ? 0.781 -6.310 -9.921 1.00 90.44 88 SER A O 1
ATOM 704 N N . PHE A 1 89 ? -0.739 -5.732 -8.377 1.00 89.38 89 PHE A N 1
ATOM 705 C CA . PHE A 1 89 ? 0.008 -6.296 -7.256 1.00 89.38 89 PHE A CA 1
ATOM 706 C C . PHE A 1 89 ? -0.013 -7.823 -7.303 1.00 89.38 89 PHE A C 1
ATOM 708 O O . PHE A 1 89 ? -1.077 -8.425 -7.466 1.00 89.38 89 PHE A O 1
ATOM 715 N N . ARG A 1 90 ? 1.150 -8.449 -7.116 1.00 85.56 90 ARG A N 1
ATOM 716 C CA . ARG A 1 90 ? 1.220 -9.870 -6.766 1.00 85.56 90 ARG A CA 1
ATOM 717 C C . ARG A 1 90 ? 1.039 -10.057 -5.258 1.00 85.56 90 ARG A C 1
ATOM 719 O O . ARG A 1 90 ? 1.379 -9.156 -4.495 1.00 85.56 90 ARG A O 1
ATOM 726 N N . PRO A 1 91 ? 0.542 -11.228 -4.825 1.00 81.12 91 PRO A N 1
ATOM 727 C CA . PRO A 1 91 ? 0.513 -11.591 -3.407 1.00 81.12 91 PRO A CA 1
ATOM 728 C C . PRO A 1 91 ? 1.920 -11.791 -2.817 1.00 81.12 91 PRO A C 1
ATOM 730 O O . PRO A 1 91 ? 2.084 -11.759 -1.601 1.00 81.12 91 PRO A O 1
ATOM 733 N N . ASP A 1 92 ? 2.926 -11.985 -3.672 1.00 86.94 92 ASP A N 1
ATOM 734 C CA . ASP A 1 92 ? 4.315 -12.201 -3.279 1.00 86.94 92 ASP A CA 1
ATOM 735 C C . ASP A 1 92 ? 5.059 -10.886 -3.0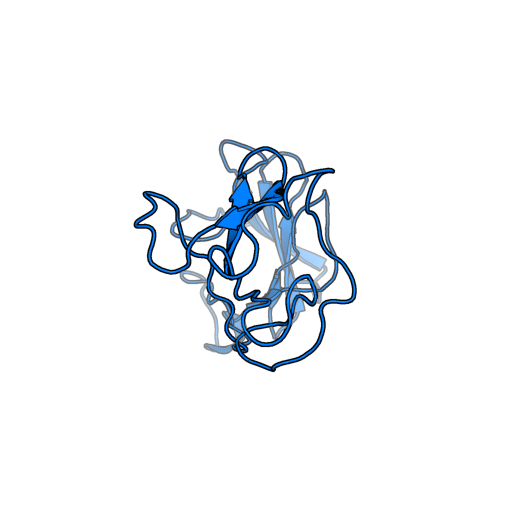11 1.00 86.94 92 ASP A C 1
ATOM 737 O O . ASP A 1 92 ? 4.770 -9.839 -3.598 1.00 86.94 92 ASP A O 1
ATOM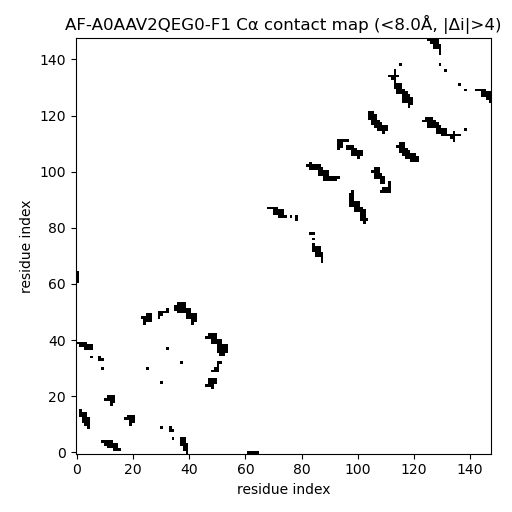 741 N N . TYR A 1 93 ? 6.080 -10.979 -2.161 1.00 89.00 93 TYR A N 1
ATOM 742 C CA . TYR A 1 93 ? 6.955 -9.872 -1.796 1.00 89.00 93 TYR A CA 1
ATOM 743 C C . TYR A 1 93 ? 8.411 -10.230 -2.093 1.00 89.00 93 TYR A C 1
ATOM 745 O O . TYR A 1 93 ? 8.840 -11.370 -1.919 1.00 89.00 93 TYR A O 1
ATOM 753 N N . THR A 1 94 ? 9.196 -9.237 -2.494 1.00 87.56 94 THR A N 1
ATOM 754 C CA . THR A 1 94 ? 10.652 -9.344 -2.635 1.00 87.56 94 THR A CA 1
ATOM 755 C C . THR A 1 94 ? 11.285 -8.258 -1.783 1.00 87.56 94 THR A C 1
ATOM 757 O O . THR A 1 94 ? 10.890 -7.099 -1.872 1.00 87.56 94 THR A O 1
ATOM 760 N N . ASN A 1 95 ? 12.225 -8.634 -0.911 1.00 89.50 95 ASN A N 1
ATOM 761 C CA . ASN A 1 95 ? 12.892 -7.707 0.012 1.00 89.50 95 ASN A CA 1
ATOM 762 C C . ASN A 1 95 ? 11.911 -6.884 0.876 1.00 89.50 95 ASN A C 1
ATOM 764 O O . ASN A 1 95 ? 12.101 -5.693 1.102 1.00 89.50 95 ASN A O 1
ATOM 768 N N . GLY A 1 96 ? 10.812 -7.510 1.319 1.00 88.50 96 GLY A N 1
ATOM 769 C CA . GLY A 1 96 ? 9.768 -6.844 2.109 1.00 88.50 96 GLY A CA 1
ATOM 770 C C . GLY A 1 96 ? 8.924 -5.829 1.327 1.00 88.50 96 GLY A C 1
ATOM 771 O O . GLY A 1 96 ? 8.127 -5.108 1.927 1.00 88.50 96 GLY A O 1
ATOM 772 N N . LYS A 1 97 ? 9.069 -5.767 -0.002 1.00 92.38 97 LYS A N 1
ATOM 773 C CA . LYS A 1 97 ? 8.340 -4.859 -0.892 1.00 92.38 97 LYS A CA 1
ATOM 774 C C . LYS A 1 97 ? 7.426 -5.628 -1.852 1.00 92.38 97 LYS A C 1
ATOM 776 O O . LYS A 1 97 ? 7.739 -6.764 -2.210 1.00 92.38 97 LYS A O 1
ATOM 781 N N . PRO A 1 98 ? 6.294 -5.033 -2.263 1.00 92.38 98 PRO A N 1
ATOM 782 C CA . PRO A 1 98 ? 5.379 -5.653 -3.205 1.00 92.38 98 PRO A CA 1
ATOM 783 C C . PRO A 1 98 ? 6.020 -5.781 -4.586 1.00 92.38 98 PRO A C 1
ATOM 785 O O . PRO A 1 98 ? 6.831 -4.947 -4.993 1.00 92.38 98 PRO A O 1
ATOM 788 N N . ILE A 1 99 ? 5.589 -6.799 -5.321 1.00 94.06 99 ILE A N 1
ATOM 789 C CA . ILE A 1 99 ? 5.941 -6.991 -6.725 1.00 94.06 99 ILE A CA 1
ATOM 790 C C . ILE A 1 99 ? 4.783 -6.492 -7.592 1.00 94.06 99 ILE A C 1
ATOM 792 O O . ILE A 1 99 ? 3.625 -6.863 -7.370 1.00 94.06 99 ILE A O 1
ATOM 796 N N . PHE A 1 100 ? 5.089 -5.687 -8.609 1.00 93.81 100 PHE A N 1
ATOM 797 C CA . PHE A 1 100 ? 4.111 -5.265 -9.608 1.00 93.81 100 PHE A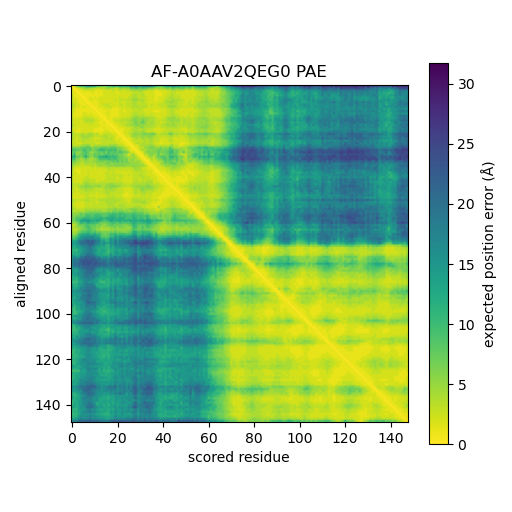 CA 1
ATOM 798 C C . PHE A 1 100 ? 4.262 -6.118 -10.866 1.00 93.81 100 PHE A C 1
ATOM 800 O O . PHE A 1 100 ? 5.308 -6.118 -11.508 1.00 93.81 100 PHE A O 1
ATOM 807 N N . GLN A 1 101 ? 3.209 -6.836 -11.232 1.00 93.19 101 GLN A N 1
ATOM 808 C CA . GLN A 1 101 ? 3.169 -7.696 -12.407 1.00 93.19 101 GLN A CA 1
ATOM 809 C C . GLN A 1 101 ? 2.414 -7.001 -13.533 1.00 93.19 101 GLN A C 1
ATOM 811 O O . GLN A 1 101 ? 1.235 -6.680 -13.384 1.00 93.19 101 GLN A O 1
ATOM 816 N N . GLY A 1 102 ? 3.096 -6.791 -14.651 1.00 91.44 102 GLY A N 1
ATOM 817 C CA . GLY A 1 102 ? 2.514 -6.327 -15.900 1.00 91.44 102 GLY A CA 1
ATOM 818 C C . GLY A 1 102 ? 1.811 -7.455 -16.654 1.00 91.44 102 GLY A C 1
ATOM 819 O O . GLY A 1 102 ? 2.148 -8.632 -16.487 1.00 91.44 102 GLY A O 1
ATOM 820 N N . HIS A 1 103 ? 0.853 -7.091 -17.510 1.00 85.94 103 HIS A N 1
ATOM 821 C CA . HIS A 1 103 ? 0.039 -8.050 -18.270 1.00 85.94 103 HIS A CA 1
ATOM 822 C C . HIS A 1 103 ? 0.857 -8.929 -19.239 1.00 85.94 103 HIS A C 1
ATOM 824 O O . HIS A 1 103 ? 0.517 -10.088 -19.450 1.00 85.94 103 HIS A O 1
ATOM 830 N N . PHE A 1 104 ? 1.963 -8.406 -19.781 1.00 86.38 104 PHE A N 1
ATOM 831 C CA . PHE A 1 104 ? 2.807 -9.076 -20.785 1.00 86.38 104 PHE A CA 1
ATOM 832 C C . PHE A 1 104 ? 4.159 -9.545 -20.226 1.00 86.38 104 PHE A C 1
ATOM 834 O O . PHE A 1 104 ? 5.184 -9.440 -20.888 1.00 86.38 104 PHE A O 1
ATOM 841 N N . GLY A 1 105 ? 4.187 -10.004 -18.973 1.00 87.94 105 GLY A N 1
ATOM 842 C CA . GLY A 1 105 ? 5.391 -10.602 -18.382 1.00 87.94 105 GLY A CA 1
ATOM 843 C C . GLY A 1 105 ? 6.442 -9.612 -17.871 1.00 87.94 105 GLY A C 1
ATOM 844 O O . GLY A 1 105 ? 7.419 -10.040 -17.266 1.00 87.94 105 GLY A O 1
ATOM 845 N N . ASN A 1 106 ? 6.229 -8.303 -18.018 1.00 92.56 106 ASN A N 1
ATOM 846 C CA . ASN A 1 106 ? 7.049 -7.302 -17.334 1.00 92.56 106 ASN A CA 1
ATOM 847 C C . ASN A 1 106 ? 6.796 -7.340 -15.823 1.00 92.56 106 ASN A C 1
ATOM 849 O O . ASN A 1 106 ? 5.655 -7.472 -15.382 1.00 92.56 106 ASN A O 1
ATOM 853 N N . ILE A 1 107 ? 7.844 -7.191 -15.023 1.00 95.00 107 ILE A N 1
ATOM 854 C CA . ILE A 1 107 ? 7.789 -7.231 -13.562 1.00 95.00 107 ILE A CA 1
ATOM 855 C C . ILE A 1 107 ? 8.553 -6.034 -13.014 1.00 95.00 107 ILE A C 1
ATOM 857 O O . ILE A 1 107 ? 9.658 -5.749 -13.464 1.00 95.00 107 ILE A O 1
ATOM 861 N N . ILE A 1 108 ? 7.979 -5.354 -12.023 1.00 95.38 108 ILE A N 1
ATOM 862 C CA . ILE A 1 108 ? 8.676 -4.337 -11.239 1.00 95.38 108 ILE A CA 1
ATOM 863 C C . ILE A 1 108 ? 8.865 -4.854 -9.817 1.00 95.38 108 ILE A C 1
ATOM 865 O O . ILE A 1 108 ? 7.888 -5.192 -9.145 1.00 95.38 108 ILE A O 1
ATOM 869 N N . TYR A 1 109 ? 10.109 -4.902 -9.350 1.00 95.94 109 TYR A N 1
ATOM 870 C CA . TYR A 1 109 ? 10.453 -5.366 -8.004 1.00 95.94 109 TYR A CA 1
ATOM 871 C C . TYR A 1 109 ? 11.609 -4.558 -7.407 1.00 95.94 109 TYR A C 1
ATOM 873 O O . TYR A 1 109 ? 12.340 -3.880 -8.128 1.00 95.94 109 TYR A O 1
ATOM 881 N N . SER A 1 110 ? 11.757 -4.605 -6.082 1.00 95.75 110 SER A N 1
ATOM 882 C CA . SER A 1 110 ? 12.839 -3.914 -5.375 1.00 95.75 110 SER A CA 1
ATOM 883 C C . SER A 1 110 ? 14.053 -4.819 -5.179 1.00 95.75 110 SER A C 1
ATOM 885 O O . SER A 1 110 ? 13.911 -5.984 -4.800 1.00 95.75 110 SER A O 1
ATOM 887 N N . ASP A 1 111 ? 15.251 -4.264 -5.354 1.00 93.31 111 ASP A N 1
ATOM 888 C CA . ASP A 1 111 ? 16.523 -4.924 -5.038 1.00 93.31 111 ASP A CA 1
ATOM 889 C C . ASP A 1 111 ? 16.851 -4.942 -3.531 1.00 93.31 111 ASP A C 1
ATOM 891 O O . ASP A 1 111 ? 17.814 -5.584 -3.121 1.00 93.31 111 ASP A O 1
ATOM 895 N N . GLY A 1 112 ? 16.045 -4.263 -2.704 1.00 89.88 112 GLY A N 1
ATOM 896 C CA . GLY A 1 112 ? 16.242 -4.125 -1.258 1.00 89.88 112 GLY A CA 1
ATOM 897 C C . GLY A 1 112 ? 17.136 -2.952 -0.837 1.00 89.88 112 GLY A C 1
ATOM 898 O O . GLY A 1 112 ? 17.093 -2.553 0.324 1.00 89.88 112 GLY A O 1
ATOM 899 N N . ASN A 1 113 ? 17.864 -2.335 -1.767 1.00 89.69 113 ASN A N 1
ATOM 900 C CA . ASN A 1 113 ? 18.811 -1.244 -1.518 1.00 89.69 113 ASN A CA 1
ATOM 901 C C . ASN A 1 113 ? 18.284 0.123 -1.988 1.00 89.69 113 ASN A C 1
ATOM 903 O O . ASN A 1 113 ? 19.051 1.068 -2.155 1.00 89.69 113 ASN A O 1
ATOM 907 N N . GLY A 1 114 ? 16.970 0.237 -2.198 1.00 90.44 114 GLY A N 1
ATOM 908 C CA . GLY A 1 114 ? 16.333 1.458 -2.695 1.00 90.44 114 GLY A CA 1
ATOM 909 C C . GLY A 1 114 ? 16.282 1.565 -4.218 1.00 90.44 114 GLY A C 1
ATOM 910 O O . GLY A 1 114 ? 15.819 2.587 -4.724 1.00 90.44 114 GLY A O 1
ATOM 911 N N . THR A 1 115 ? 16.678 0.521 -4.952 1.00 95.38 115 THR A N 1
ATOM 912 C CA . THR A 1 115 ? 16.496 0.460 -6.404 1.00 95.38 115 THR A CA 1
ATOM 913 C C . THR A 1 115 ? 15.272 -0.380 -6.751 1.00 95.38 115 THR A C 1
ATOM 915 O O . THR A 1 115 ? 15.019 -1.450 -6.191 1.00 95.38 115 THR A O 1
ATOM 918 N N . TRP A 1 116 ? 14.498 0.118 -7.705 1.00 96.62 116 TRP A N 1
ATOM 919 C CA . TRP A 1 116 ? 13.392 -0.585 -8.332 1.00 96.62 116 TRP A CA 1
ATOM 920 C C . TRP A 1 116 ? 13.783 -0.970 -9.750 1.00 96.62 116 TRP A C 1
ATOM 922 O O . TRP A 1 116 ? 14.300 -0.151 -10.503 1.00 96.62 116 TRP A O 1
ATOM 932 N N . ILE A 1 117 ? 13.546 -2.227 -10.102 1.00 96.38 117 ILE A N 1
ATOM 933 C CA . ILE A 1 117 ? 13.966 -2.826 -11.365 1.00 96.38 117 ILE A CA 1
ATOM 934 C C . ILE A 1 117 ? 12.719 -3.132 -12.179 1.00 96.38 117 ILE A C 1
ATOM 936 O O . ILE A 1 117 ? 11.821 -3.798 -11.672 1.00 96.38 117 ILE A O 1
ATOM 940 N N . LEU A 1 118 ? 12.683 -2.677 -13.432 1.00 95.31 118 LEU A N 1
ATOM 941 C CA . LEU A 1 118 ? 11.737 -3.124 -14.449 1.00 95.31 118 LEU A CA 1
ATOM 942 C C . LEU A 1 118 ? 12.397 -4.230 -15.278 1.00 95.31 118 LEU A C 1
ATOM 944 O O . LEU A 1 118 ? 13.391 -3.998 -15.966 1.00 95.31 118 LEU A O 1
ATOM 948 N N . PHE A 1 119 ? 11.826 -5.425 -15.228 1.00 95.56 119 PHE A N 1
ATOM 949 C CA . PHE A 1 119 ? 12.384 -6.647 -15.794 1.00 95.56 119 PHE A CA 1
ATOM 950 C C . PHE A 1 119 ? 11.398 -7.306 -16.759 1.00 95.56 119 PHE A C 1
ATOM 952 O O . PHE A 1 119 ? 10.227 -7.469 -16.424 1.00 95.56 119 PHE A O 1
ATOM 959 N N . ASP A 1 120 ? 11.864 -7.710 -17.936 1.00 93.44 120 ASP A N 1
ATOM 960 C CA . ASP A 1 120 ? 11.104 -8.535 -18.878 1.00 93.44 120 ASP A CA 1
ATOM 961 C C . ASP A 1 120 ? 11.335 -10.011 -18.533 1.00 93.44 120 ASP A C 1
ATOM 963 O O . ASP A 1 120 ? 12.417 -10.557 -18.777 1.00 93.44 120 ASP A O 1
ATOM 967 N N . ALA A 1 121 ? 10.318 -10.673 -17.975 1.00 92.62 121 ALA A N 1
ATOM 968 C CA . ALA A 1 121 ? 10.437 -12.069 -17.568 1.00 92.62 121 ALA A CA 1
ATOM 969 C C . ALA A 1 121 ? 10.534 -13.051 -18.745 1.00 92.62 121 ALA A C 1
ATOM 971 O O . ALA A 1 121 ? 11.081 -14.139 -18.575 1.00 92.62 121 ALA A O 1
ATOM 972 N N . HIS A 1 122 ? 10.045 -12.693 -19.935 1.00 92.06 122 HIS A N 1
ATOM 973 C CA . HIS A 1 122 ? 10.125 -13.562 -21.110 1.00 92.06 122 HIS A CA 1
ATOM 974 C C . HIS A 1 122 ? 11.538 -13.597 -21.683 1.00 92.06 122 HIS A C 1
ATOM 976 O O . HIS A 1 122 ? 12.036 -14.660 -22.049 1.00 92.06 122 HIS A O 1
ATOM 982 N N . ARG A 1 123 ? 12.186 -12.432 -21.755 1.00 92.62 123 ARG A N 1
ATOM 983 C CA . ARG A 1 123 ? 13.553 -12.300 -22.283 1.00 92.62 123 ARG A CA 1
ATOM 984 C C . ARG A 1 123 ? 14.623 -12.450 -21.208 1.00 92.62 123 ARG A C 1
ATOM 986 O O . ARG A 1 123 ? 15.792 -12.602 -21.540 1.00 92.62 123 ARG A O 1
ATOM 993 N N . SER A 1 124 ? 14.223 -12.422 -19.937 1.00 94.81 124 SER A N 1
ATOM 994 C CA . SER A 1 124 ? 15.118 -12.412 -18.780 1.00 94.81 124 SER A CA 1
ATOM 995 C C . SER A 1 124 ? 16.127 -11.260 -18.812 1.00 94.81 124 SER A C 1
ATOM 997 O O . SER A 1 124 ? 17.309 -11.447 -18.531 1.00 94.81 124 SER A O 1
ATOM 999 N N . ILE A 1 125 ? 15.653 -10.061 -19.165 1.00 95.19 125 ILE A N 1
ATOM 1000 C CA . ILE A 1 125 ? 16.478 -8.848 -19.247 1.00 95.19 125 ILE A CA 1
ATOM 1001 C C . ILE A 1 125 ? 15.921 -7.735 -18.364 1.00 95.19 125 ILE A C 1
ATOM 1003 O O . ILE A 1 125 ? 14.708 -7.576 -18.218 1.00 95.19 125 ILE A O 1
ATOM 1007 N N . THR A 1 126 ? 16.817 -6.917 -17.819 1.00 95.75 126 THR A N 1
ATOM 1008 C CA . THR A 1 126 ? 16.446 -5.649 -17.186 1.00 95.75 126 THR A CA 1
ATOM 1009 C C . THR A 1 126 ? 16.205 -4.606 -18.267 1.00 95.75 126 THR A C 1
ATOM 1011 O O . THR A 1 126 ? 17.090 -4.351 -19.077 1.00 95.75 126 THR A O 1
ATOM 1014 N N . LEU A 1 127 ? 15.019 -4.002 -18.266 1.00 93.62 127 LEU A N 1
ATOM 1015 C CA . LEU A 1 127 ? 14.645 -2.936 -19.196 1.00 93.62 127 LEU A CA 1
ATOM 1016 C C . LEU A 1 127 ? 14.985 -1.552 -18.641 1.00 93.62 127 LEU A C 1
ATOM 1018 O O . LEU A 1 127 ? 15.359 -0.656 -19.394 1.00 93.62 127 LEU A O 1
ATOM 1022 N N . ALA A 1 128 ? 14.806 -1.361 -17.333 1.00 94.69 128 ALA A N 1
ATOM 1023 C CA . ALA A 1 128 ? 15.062 -0.085 -16.683 1.00 94.69 128 ALA A CA 1
ATOM 1024 C C . ALA A 1 128 ? 15.296 -0.236 -15.178 1.00 94.69 128 ALA A C 1
ATOM 1026 O O . ALA A 1 128 ? 14.844 -1.205 -14.562 1.00 94.69 128 ALA A O 1
ATOM 1027 N N . ASP A 1 129 ? 15.923 0.770 -14.579 1.00 95.94 129 ASP A N 1
ATOM 1028 C CA . ASP A 1 129 ? 16.056 0.909 -13.132 1.00 95.94 129 ASP A CA 1
ATOM 1029 C C . ASP A 1 129 ? 15.704 2.318 -12.642 1.00 95.94 129 ASP A C 1
ATOM 1031 O O . ASP A 1 129 ? 15.756 3.305 -13.378 1.00 95.94 129 ASP A O 1
ATOM 1035 N N . LEU A 1 130 ? 15.289 2.383 -11.380 1.00 95.56 130 LEU A N 1
ATOM 1036 C CA . LEU A 1 130 ? 14.943 3.599 -10.659 1.00 95.56 130 LEU A CA 1
ATOM 1037 C C . LEU A 1 130 ? 15.575 3.538 -9.270 1.00 95.56 130 LEU A C 1
ATOM 1039 O O . LEU A 1 130 ? 15.132 2.763 -8.423 1.00 95.56 130 LEU A O 1
ATOM 1043 N N . SER A 1 131 ? 16.572 4.380 -9.018 1.00 95.94 131 SER A N 1
ATOM 1044 C CA . SER A 1 131 ? 17.159 4.546 -7.686 1.00 95.94 131 SER A CA 1
ATOM 1045 C C . SER A 1 131 ? 16.431 5.641 -6.908 1.00 95.94 131 SER A C 1
ATOM 1047 O O . SER A 1 131 ? 16.336 6.784 -7.357 1.00 95.94 131 SER A O 1
ATOM 1049 N N . LEU A 1 132 ? 15.923 5.290 -5.730 1.00 93.81 132 LEU A N 1
ATOM 1050 C CA . LEU A 1 132 ? 15.271 6.202 -4.792 1.00 93.81 132 LEU A CA 1
ATOM 1051 C C . LEU A 1 132 ? 16.220 6.548 -3.638 1.00 93.81 132 LEU A C 1
ATOM 1053 O O . LEU A 1 132 ? 17.205 5.855 -3.394 1.00 93.81 132 LEU A O 1
ATOM 1057 N N . THR A 1 133 ? 15.943 7.638 -2.919 1.00 89.94 133 THR A N 1
ATOM 1058 C CA . THR A 1 133 ? 16.840 8.121 -1.854 1.00 89.94 133 THR A CA 1
ATOM 1059 C C . THR A 1 133 ? 16.763 7.281 -0.581 1.00 89.94 133 THR A C 1
ATOM 1061 O O . THR A 1 133 ? 17.691 7.308 0.223 1.00 89.94 133 THR A O 1
ATOM 1064 N N . SER A 1 134 ? 15.670 6.539 -0.388 1.00 86.81 134 SER A N 1
ATOM 1065 C C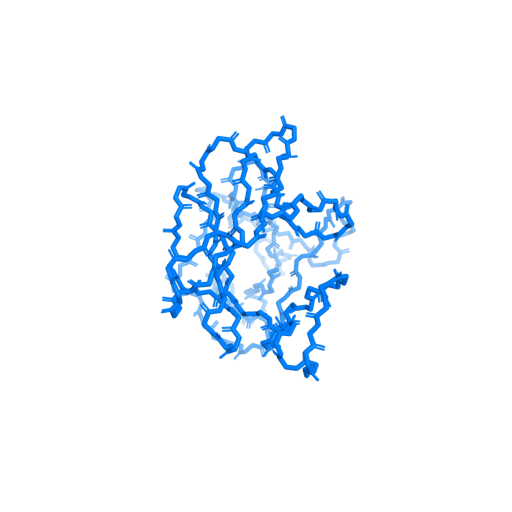A . SER A 1 134 ? 15.473 5.630 0.740 1.00 86.81 134 SER A CA 1
ATOM 1066 C C . SER A 1 134 ? 14.825 4.320 0.291 1.00 86.81 134 SER A C 1
ATOM 1068 O O . SER A 1 134 ? 13.945 4.311 -0.574 1.00 86.81 134 SER A O 1
ATOM 1070 N N . SER A 1 135 ? 15.206 3.216 0.941 1.00 87.31 135 SER A N 1
ATOM 1071 C CA . SER A 1 135 ? 14.602 1.891 0.756 1.00 87.31 135 SER A CA 1
ATOM 1072 C C . SER A 1 135 ? 13.130 1.834 1.175 1.00 87.31 135 SER A C 1
ATOM 1074 O O . SER A 1 135 ? 12.411 0.921 0.773 1.00 87.31 135 SER A O 1
ATOM 1076 N N . ASP A 1 136 ? 12.633 2.820 1.926 1.00 87.00 136 ASP A N 1
ATOM 1077 C CA . ASP A 1 136 ? 11.223 2.908 2.308 1.00 87.00 136 ASP A CA 1
ATOM 1078 C C . ASP A 1 136 ? 10.313 3.455 1.206 1.00 87.00 136 ASP A C 1
ATOM 1080 O O . ASP A 1 136 ? 9.090 3.321 1.294 1.00 87.00 136 ASP A O 1
ATOM 1084 N N . GLN A 1 137 ? 10.888 4.013 0.141 1.00 90.50 137 GLN A N 1
ATOM 1085 C CA . GLN A 1 137 ? 10.132 4.616 -0.948 1.00 90.50 137 GLN A CA 1
ATOM 1086 C C . GLN A 1 137 ? 9.672 3.589 -1.993 1.00 90.50 137 GLN A C 1
ATOM 1088 O O . GLN A 1 137 ? 10.269 2.532 -2.201 1.00 90.50 137 GLN A O 1
ATOM 1093 N N . TYR A 1 138 ? 8.578 3.935 -2.669 1.00 93.56 138 TYR A N 1
ATOM 1094 C CA . TYR A 1 138 ? 7.917 3.114 -3.682 1.00 93.56 138 TYR A CA 1
ATOM 1095 C C . TYR A 1 138 ? 7.987 3.808 -5.046 1.00 93.56 138 TYR A C 1
ATOM 1097 O O . TYR A 1 138 ? 7.990 5.041 -5.094 1.00 93.56 138 TYR A O 1
ATOM 1105 N N . PRO A 1 139 ? 7.939 3.062 -6.164 1.00 93.12 139 PRO A N 1
ATOM 1106 C CA . PRO A 1 139 ? 8.063 3.611 -7.508 1.00 93.12 139 PRO A CA 1
ATOM 1107 C C . PRO A 1 139 ? 6.713 4.175 -7.992 1.00 93.12 139 PRO A C 1
ATOM 1109 O O . PRO A 1 139 ? 6.371 4.109 -9.170 1.00 93.12 139 PRO A O 1
ATOM 1112 N N . ILE A 1 140 ? 5.898 4.675 -7.061 1.00 91.81 140 ILE A N 1
ATOM 1113 C CA . ILE A 1 140 ? 4.557 5.202 -7.300 1.00 91.81 140 ILE A CA 1
ATOM 1114 C C . ILE A 1 140 ? 4.653 6.726 -7.343 1.00 91.81 140 ILE A C 1
ATOM 1116 O O . ILE A 1 140 ? 5.308 7.340 -6.501 1.00 91.81 140 ILE A O 1
ATOM 1120 N N . GLY A 1 141 ? 3.975 7.335 -8.315 1.00 91.06 141 GLY A N 1
ATOM 1121 C CA . GLY A 1 141 ? 4.015 8.776 -8.548 1.00 91.06 141 GLY A CA 1
ATOM 1122 C C . GLY A 1 141 ? 4.883 9.136 -9.750 1.00 91.06 141 GLY A C 1
ATOM 1123 O O . GLY A 1 141 ? 4.903 8.410 -10.743 1.00 91.06 141 GLY A O 1
ATOM 1124 N N . TRP A 1 142 ? 5.531 10.297 -9.689 1.00 90.56 142 TRP A N 1
ATOM 1125 C CA . TRP A 1 142 ? 6.401 10.796 -10.753 1.00 90.56 142 TRP A CA 1
ATOM 1126 C C . TRP A 1 142 ? 7.855 10.501 -10.408 1.00 90.56 142 TRP A C 1
ATOM 1128 O O . TRP A 1 142 ? 8.379 11.051 -9.445 1.00 90.56 142 TRP A O 1
ATOM 1138 N N . HIS A 1 143 ? 8.481 9.652 -11.219 1.00 92.81 143 HIS A N 1
ATOM 1139 C CA . HIS A 1 143 ? 9.874 9.237 -11.080 1.00 92.81 143 HIS A CA 1
ATOM 1140 C C . HIS A 1 143 ? 10.510 9.089 -12.460 1.00 92.81 143 HIS A C 1
ATOM 1142 O O . HIS A 1 143 ? 9.816 8.783 -13.433 1.00 92.81 143 HIS A O 1
ATOM 1148 N N . THR A 1 144 ? 11.825 9.275 -12.533 1.00 91.69 144 THR A N 1
ATOM 1149 C CA . THR A 1 144 ? 12.593 9.114 -13.771 1.00 91.69 144 THR A CA 1
ATOM 1150 C C . THR A 1 144 ? 13.286 7.762 -13.771 1.00 91.69 144 THR A C 1
ATOM 1152 O O . THR A 1 144 ? 14.135 7.503 -12.924 1.00 91.69 144 THR A O 1
ATOM 1155 N N . TRP A 1 145 ? 12.933 6.919 -14.736 1.00 92.69 145 TRP A N 1
ATOM 1156 C CA . TRP A 1 145 ? 13.556 5.616 -14.949 1.00 92.69 145 TRP A CA 1
ATOM 1157 C C . TRP A 1 145 ? 14.721 5.732 -15.928 1.00 92.69 145 TRP A C 1
ATOM 1159 O O . TRP A 1 145 ? 14.628 6.452 -16.925 1.00 92.69 145 TRP A O 1
ATOM 1169 N N . ILE A 1 146 ? 15.799 5.000 -15.662 1.00 93.81 146 ILE A N 1
ATOM 1170 C CA . ILE A 1 146 ? 16.963 4.893 -16.540 1.00 93.81 146 ILE A CA 1
ATOM 1171 C C . ILE A 1 146 ? 16.801 3.621 -17.370 1.00 93.81 146 ILE A C 1
ATOM 1173 O O . ILE A 1 146 ? 16.763 2.526 -16.815 1.00 93.81 146 ILE A O 1
ATOM 1177 N N . LEU A 1 147 ? 16.676 3.766 -18.692 1.00 91.94 147 LEU A N 1
ATOM 1178 C CA . LEU A 1 147 ? 16.576 2.637 -19.623 1.00 91.94 147 LEU A CA 1
ATOM 1179 C C . LEU A 1 147 ? 17.938 1.946 -19.800 1.00 91.94 147 LEU A C 1
ATOM 1181 O O . LEU A 1 147 ? 18.978 2.610 -19.747 1.00 91.94 147 LEU A O 1
ATOM 1185 N N . ARG A 1 148 ? 17.918 0.631 -20.026 1.00 86.88 148 ARG A N 1
ATOM 1186 C CA . ARG A 1 148 ? 19.101 -0.209 -20.267 1.00 86.88 148 ARG A CA 1
ATOM 1187 C C . ARG A 1 148 ? 19.176 -0.717 -21.700 1.00 86.88 148 ARG A C 1
ATOM 1189 O O . ARG A 1 148 ? 18.108 -0.928 -22.315 1.00 86.88 148 ARG A O 1
#

Foldseek 3Di:
DAWFCLVDQPFIARPVPRHTDPDAQADPCQSPCTNQFTGWDADPPPRHIHTHGPPDDDPDDDDDDDPDQDWDFDPDDPDPDRQQRTWGWDPDADLNHTKTAGPQQWIWHDPNAQKIFTARRVVRDTQWMFHDPDSPDDPPDDGDIDGD

Solvent-accessible surface area (backbone atoms only — not comparable to full-atom values): 9099 Å² total; per-residue (Å²): 99,59,45,29,20,78,90,41,81,94,49,46,16,32,65,90,75,65,46,71,57,92,72,84,52,55,53,92,80,36,82,72,54,60,96,62,20,37,22,66,46,66,44,87,89,77,62,39,31,36,55,32,44,76,84,60,88,63,102,63,87,81,58,84,85,72,95,68,85,70,64,44,70,65,78,89,71,96,60,98,50,77,60,67,31,32,27,37,79,48,97,55,65,41,74,92,33,68,28,35,41,26,75,76,46,34,36,36,38,45,77,58,80,20,34,37,38,36,29,34,63,85,79,70,42,68,48,30,40,33,80,50,98,42,62,88,65,69,99,71,80,92,78,79,69,47,77,103